Protein AF-A0A372JJS9-F1 (afdb_monomer)

Sequence (100 aa):
MTTGIDEIDWGSLQDAYGPADGFPRLLAAVTAPDPGVREEAVHELFGTVHHQGTLYSSTPHAVPFLARPRRPTPSRSSPAPPPTPPPRRGNARAWSTCSP

Organism: NCBI:txid2293572

Foldseek 3Di:
DDDDPVNDPQQVWAWPVGRRPCLSVLLVQCLDPDPVSNVVSVVVVCCGQAPPRDGIRCNVVCVVSVPDDRDDDPPPPDPDDPPDDPPPPDDDDDDDDDDD

Solvent-accessible surface area (backbone atoms only — not comparable to full-atom values): 6500 Å² total; per-residue (Å²): 135,85,81,55,78,86,74,54,70,37,63,84,24,34,36,67,87,41,60,28,64,61,48,62,61,33,63,54,30,51,67,43,89,51,65,66,58,17,52,52,24,46,52,54,48,48,49,34,38,47,42,98,90,43,76,34,72,40,33,76,72,47,46,69,71,70,70,49,83,78,74,82,75,78,76,79,72,73,76,76,77,76,78,80,75,76,81,76,91,72,79,94,76,88,85,82,88,82,82,136

Structure (mmCIF, N/CA/C/O backbone):
data_AF-A0A372JJS9-F1
#
_entry.id   AF-A0A372JJS9-F1
#
loop_
_atom_site.group_PDB
_atom_site.id
_atom_site.type_symbol
_atom_site.label_atom_id
_atom_site.label_alt_id
_atom_site.label_comp_id
_atom_site.label_asym_id
_atom_site.label_entity_id
_atom_site.label_seq_id
_atom_site.pdbx_PDB_ins_code
_atom_site.Cartn_x
_atom_site.Cartn_y
_atom_site.Cartn_z
_atom_site.occupancy
_atom_site.B_iso_or_equiv
_atom_site.auth_seq_id
_atom_site.auth_comp_id
_atom_site.auth_asym_id
_atom_site.auth_atom_id
_atom_site.pdbx_PDB_model_num
ATOM 1 N N . MET A 1 1 ? 7.965 -11.530 15.309 1.00 47.69 1 MET A N 1
ATOM 2 C CA . MET A 1 1 ? 7.183 -12.396 14.405 1.00 47.69 1 MET A CA 1
ATOM 3 C C . MET A 1 1 ? 6.875 -11.567 13.172 1.00 47.69 1 MET A C 1
ATOM 5 O O . MET A 1 1 ? 6.421 -10.445 13.339 1.00 47.69 1 MET A O 1
ATOM 9 N N . THR A 1 2 ? 7.235 -12.027 11.976 1.00 55.84 2 THR A N 1
ATOM 10 C CA . THR A 1 2 ? 6.853 -11.363 10.718 1.00 55.84 2 THR A CA 1
ATOM 11 C C . THR A 1 2 ? 5.543 -11.978 10.266 1.00 55.84 2 THR A C 1
ATOM 13 O O . THR A 1 2 ? 5.551 -13.143 9.888 1.00 55.84 2 THR A O 1
ATOM 16 N N . THR A 1 3 ? 4.455 -11.219 10.347 1.00 73.50 3 THR A N 1
ATOM 17 C CA . THR A 1 3 ? 3.163 -11.602 9.771 1.00 73.50 3 THR A CA 1
ATOM 18 C C . THR A 1 3 ? 3.294 -11.661 8.252 1.00 73.50 3 THR A C 1
ATOM 20 O O . THR A 1 3 ? 3.867 -10.752 7.638 1.00 73.50 3 THR A O 1
ATOM 23 N N . GLY A 1 4 ? 2.831 -12.757 7.659 1.00 81.81 4 GLY A N 1
ATOM 24 C CA . GLY A 1 4 ? 2.754 -12.922 6.209 1.00 81.81 4 GLY A CA 1
ATOM 25 C C . GLY A 1 4 ? 1.731 -11.968 5.594 1.00 81.81 4 GLY A C 1
ATOM 26 O O . GLY A 1 4 ? 0.772 -11.568 6.245 1.00 81.81 4 GLY A O 1
ATOM 27 N N . ILE A 1 5 ? 1.918 -11.593 4.327 1.00 88.06 5 ILE A N 1
ATOM 28 C CA . ILE A 1 5 ? 0.983 -10.691 3.637 1.00 88.06 5 ILE A CA 1
ATOM 29 C C . ILE A 1 5 ? -0.436 -11.274 3.553 1.00 88.06 5 ILE A C 1
ATOM 31 O O . ILE A 1 5 ? -1.404 -10.528 3.645 1.00 88.06 5 ILE A O 1
ATOM 35 N N . ASP A 1 6 ? -0.543 -12.599 3.463 1.00 87.94 6 ASP A N 1
ATOM 36 C CA . ASP A 1 6 ? -1.804 -13.341 3.369 1.00 87.94 6 ASP A CA 1
ATOM 37 C C . ASP A 1 6 ? -2.439 -13.641 4.742 1.00 87.94 6 ASP A C 1
ATOM 39 O O . ASP A 1 6 ? -3.534 -14.189 4.813 1.00 87.94 6 ASP A O 1
ATOM 43 N N . GLU A 1 7 ? -1.760 -13.309 5.846 1.00 90.38 7 GLU A N 1
ATOM 44 C CA . GLU A 1 7 ? -2.257 -13.537 7.214 1.00 90.38 7 GLU A CA 1
ATOM 45 C C . GLU A 1 7 ? -3.106 -12.367 7.739 1.00 90.38 7 GLU A C 1
ATOM 47 O O . GLU A 1 7 ? -3.707 -12.461 8.809 1.00 90.38 7 GLU A O 1
ATOM 52 N N . ILE A 1 8 ? -3.139 -11.252 7.007 1.00 92.44 8 ILE A N 1
ATOM 53 C CA . ILE A 1 8 ? -3.892 -10.049 7.359 1.00 92.44 8 ILE A CA 1
ATOM 54 C C . ILE A 1 8 ? -5.218 -10.077 6.594 1.00 92.44 8 ILE A C 1
ATOM 56 O O . ILE A 1 8 ? -5.228 -10.197 5.370 1.00 92.44 8 ILE A O 1
ATOM 60 N N . ASP A 1 9 ? -6.337 -9.930 7.305 1.00 94.50 9 ASP A N 1
ATOM 61 C CA . ASP A 1 9 ? -7.658 -9.762 6.691 1.00 94.50 9 ASP A CA 1
ATOM 62 C C . ASP A 1 9 ? -7.811 -8.337 6.140 1.00 94.50 9 ASP A C 1
ATOM 64 O O . ASP A 1 9 ? -8.393 -7.452 6.773 1.00 94.50 9 ASP A O 1
ATOM 68 N N . TRP A 1 10 ? -7.234 -8.099 4.963 1.00 94.06 10 TRP A N 1
ATOM 69 C CA . TRP A 1 10 ? -7.235 -6.789 4.312 1.00 94.06 10 TRP A CA 1
ATOM 70 C C . TRP A 1 10 ? -8.639 -6.272 3.986 1.00 94.06 10 TRP A C 1
ATOM 72 O O . TRP A 1 10 ? -8.852 -5.062 4.041 1.00 94.06 10 TRP A O 1
ATOM 82 N N . GLY A 1 11 ? -9.603 -7.158 3.726 1.00 93.56 11 GLY A N 1
ATOM 83 C CA . GLY A 1 11 ? -10.988 -6.772 3.437 1.00 93.56 11 GLY A CA 1
ATOM 84 C C . GLY A 1 11 ? -11.725 -6.193 4.644 1.00 93.56 11 GLY A C 1
ATOM 85 O O . GLY A 1 11 ? -12.663 -5.411 4.489 1.00 93.56 11 GLY A O 1
ATOM 86 N N . SER A 1 12 ? -11.268 -6.509 5.860 1.00 95.12 12 SER A N 1
ATOM 87 C CA . SER A 1 12 ? -11.758 -5.876 7.091 1.00 95.12 12 SER A CA 1
ATOM 88 C C . SER A 1 12 ? -11.161 -4.485 7.352 1.00 95.12 12 SER A C 1
ATOM 90 O O . SER A 1 12 ? -11.690 -3.719 8.164 1.00 95.12 12 SER A O 1
ATOM 92 N N . LEU A 1 13 ? -10.060 -4.140 6.678 1.00 95.06 13 LEU A N 1
ATOM 93 C CA . LEU A 1 13 ? -9.375 -2.856 6.811 1.00 95.06 13 LEU A CA 1
ATOM 94 C C . LEU A 1 13 ? -9.898 -1.858 5.774 1.00 95.06 13 LEU A C 1
ATOM 96 O O . LEU A 1 13 ? -10.499 -2.226 4.771 1.00 95.06 13 LEU A O 1
ATOM 100 N N . GLN A 1 14 ? -9.668 -0.574 6.027 1.00 93.44 14 GLN A N 1
ATOM 101 C CA . GLN A 1 14 ? -10.047 0.511 5.129 1.00 93.44 14 GLN A CA 1
ATOM 102 C C . GLN A 1 14 ? -8.804 1.194 4.569 1.00 93.44 14 GLN A C 1
ATOM 104 O O . GLN A 1 14 ? -7.757 1.247 5.224 1.00 93.44 14 GLN A O 1
ATOM 109 N N . ASP A 1 15 ? -8.947 1.735 3.372 1.00 91.31 15 ASP A N 1
ATOM 110 C CA . ASP A 1 15 ? -8.041 2.660 2.713 1.00 91.31 15 ASP A CA 1
ATOM 111 C C . ASP A 1 15 ? -8.811 3.907 2.238 1.00 91.31 15 ASP A C 1
ATOM 113 O O . ASP A 1 15 ? -9.967 4.125 2.614 1.00 91.31 15 ASP A O 1
ATOM 117 N N . ALA A 1 16 ? -8.168 4.757 1.439 1.00 89.00 16 ALA A N 1
ATOM 118 C CA . ALA A 1 16 ? -8.774 5.982 0.925 1.00 89.00 16 ALA A CA 1
ATOM 119 C C . ALA A 1 16 ? -10.031 5.794 0.058 1.00 89.00 16 ALA A C 1
ATOM 121 O O . ALA A 1 16 ? -10.810 6.741 -0.085 1.00 89.00 16 ALA A O 1
ATOM 122 N N . TYR A 1 17 ? -10.229 4.611 -0.518 1.00 87.69 17 TYR A N 1
ATOM 123 C CA . TYR A 1 17 ? -11.278 4.318 -1.490 1.00 87.69 17 TYR A CA 1
ATOM 124 C C . TYR A 1 17 ? -12.240 3.210 -1.039 1.00 87.69 17 TYR A C 1
ATOM 126 O O . TYR A 1 17 ? -13.244 2.981 -1.715 1.00 87.69 17 TYR A O 1
ATOM 134 N N . GLY A 1 18 ? -11.990 2.560 0.100 1.00 90.31 18 GLY A N 1
ATOM 135 C CA . GLY A 1 18 ? -12.884 1.568 0.693 1.00 90.31 18 GLY A CA 1
ATOM 136 C C . GLY A 1 18 ? -12.124 0.412 1.346 1.00 90.31 18 GLY A C 1
ATOM 137 O O . GLY A 1 18 ? -11.085 0.639 1.965 1.00 90.31 18 GLY A O 1
ATOM 138 N N . PRO A 1 19 ? -12.635 -0.831 1.265 1.00 93.38 19 PRO A N 1
ATOM 139 C CA . PRO A 1 19 ? -11.917 -2.011 1.738 1.00 93.38 19 PRO A CA 1
ATOM 140 C C . PRO A 1 19 ? -10.521 -2.142 1.115 1.00 93.38 19 PRO A C 1
ATOM 142 O O . PRO A 1 19 ? -10.350 -1.971 -0.091 1.00 93.38 19 PRO A O 1
ATOM 145 N N . ALA A 1 20 ? -9.527 -2.505 1.925 1.00 94.44 20 ALA A N 1
ATOM 146 C CA . ALA A 1 20 ? -8.122 -2.555 1.512 1.00 94.44 20 ALA A CA 1
ATOM 147 C C . ALA A 1 20 ? -7.738 -3.837 0.735 1.00 94.44 20 ALA A C 1
ATOM 149 O O . ALA A 1 20 ? -6.568 -4.224 0.712 1.00 94.44 20 ALA A O 1
ATOM 150 N N . ASP A 1 21 ? -8.687 -4.491 0.057 1.00 92.50 21 ASP A N 1
ATOM 151 C CA . ASP A 1 21 ? -8.503 -5.765 -0.664 1.00 92.50 21 ASP A CA 1
ATOM 152 C C . ASP A 1 21 ? -7.378 -5.726 -1.717 1.00 92.50 21 ASP A C 1
ATOM 154 O O . ASP A 1 21 ? -6.804 -6.752 -2.085 1.00 92.50 21 ASP A O 1
ATOM 158 N N . GLY A 1 22 ? -7.035 -4.532 -2.212 1.00 91.25 22 GLY A N 1
ATOM 159 C CA . GLY A 1 22 ? -5.963 -4.322 -3.185 1.00 91.25 22 GLY A CA 1
ATOM 160 C C . GLY A 1 22 ? -4.541 -4.386 -2.612 1.00 91.25 22 GLY A C 1
ATOM 161 O O . GLY A 1 22 ? -3.583 -4.507 -3.384 1.00 91.25 22 GLY A O 1
ATOM 162 N N . PHE A 1 23 ? -4.369 -4.324 -1.289 1.00 92.44 23 PHE A N 1
ATOM 163 C CA . PHE A 1 23 ? -3.054 -4.215 -0.645 1.00 92.44 23 PHE A CA 1
ATOM 164 C C . PHE A 1 23 ? -2.115 -5.395 -0.923 1.00 92.44 23 PHE A C 1
ATOM 166 O O . PHE A 1 23 ? -0.952 -5.130 -1.244 1.00 92.44 23 PHE A O 1
ATOM 173 N N . PRO A 1 24 ? -2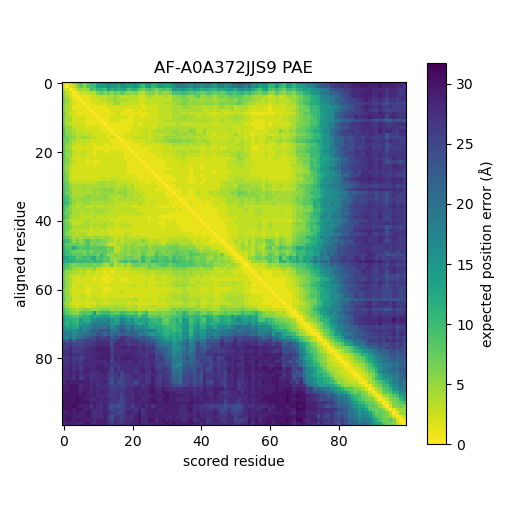.563 -6.668 -0.889 1.00 92.62 24 PRO A N 1
ATOM 174 C CA . PRO A 1 24 ? -1.718 -7.806 -1.247 1.00 92.62 24 PRO A CA 1
ATOM 175 C C . PRO A 1 24 ? -1.041 -7.657 -2.613 1.00 92.62 24 PRO A C 1
ATOM 177 O O . PRO A 1 24 ? 0.174 -7.827 -2.745 1.00 92.62 24 PRO A O 1
ATOM 180 N N . ARG A 1 25 ? -1.820 -7.259 -3.629 1.00 92.44 25 ARG A N 1
ATOM 181 C CA . ARG A 1 25 ? -1.335 -7.031 -4.998 1.00 92.44 25 ARG A CA 1
ATOM 182 C C . ARG A 1 25 ? -0.325 -5.886 -5.042 1.00 92.44 25 ARG A C 1
ATOM 184 O O . ARG A 1 25 ? 0.740 -6.038 -5.639 1.00 92.44 25 ARG A O 1
ATOM 191 N N . LEU A 1 26 ? -0.656 -4.756 -4.418 1.00 92.38 26 LEU A N 1
ATOM 192 C CA . LEU A 1 26 ? 0.184 -3.556 -4.414 1.00 92.38 26 LEU A CA 1
ATOM 193 C C . LEU A 1 26 ? 1.533 -3.811 -3.738 1.00 92.38 26 LEU A C 1
ATOM 195 O O . LEU A 1 26 ? 2.581 -3.548 -4.322 1.00 92.38 26 LEU A O 1
ATOM 199 N N . LEU A 1 27 ? 1.525 -4.386 -2.537 1.00 91.25 27 LEU A N 1
ATOM 200 C CA . LEU A 1 27 ? 2.737 -4.682 -1.771 1.00 91.25 27 LEU A CA 1
ATOM 201 C C . LEU A 1 27 ? 3.635 -5.711 -2.476 1.00 91.25 27 LEU A C 1
ATOM 203 O O . LEU A 1 27 ? 4.860 -5.579 -2.438 1.00 91.25 27 LEU A O 1
ATOM 207 N N . ALA A 1 28 ? 3.058 -6.695 -3.174 1.00 89.75 28 ALA A N 1
ATOM 208 C CA . ALA A 1 28 ? 3.828 -7.592 -4.033 1.00 89.75 28 ALA A CA 1
ATOM 209 C C . ALA A 1 28 ? 4.467 -6.830 -5.211 1.00 89.75 28 ALA A C 1
ATOM 211 O O . ALA A 1 28 ? 5.666 -6.978 -5.472 1.00 89.75 28 ALA A O 1
ATOM 212 N N . ALA A 1 29 ? 3.699 -5.965 -5.880 1.00 90.69 29 ALA A N 1
ATOM 213 C CA . ALA A 1 29 ? 4.148 -5.186 -7.033 1.00 90.69 29 ALA A CA 1
ATOM 214 C C . ALA A 1 29 ? 5.242 -4.155 -6.690 1.00 90.69 29 ALA A C 1
ATOM 216 O O . ALA A 1 29 ? 6.160 -3.955 -7.487 1.00 90.69 29 ALA A O 1
ATOM 217 N N . VAL A 1 30 ? 5.259 -3.601 -5.471 1.00 89.69 30 VAL A N 1
ATOM 218 C CA . VAL A 1 30 ? 6.363 -2.749 -4.970 1.00 89.69 30 VAL A CA 1
ATOM 219 C C . VAL A 1 30 ? 7.718 -3.480 -5.007 1.00 89.69 30 VAL A C 1
ATOM 221 O O . VAL A 1 30 ? 8.777 -2.856 -5.133 1.00 89.69 30 VAL A O 1
ATOM 224 N N . THR A 1 31 ? 7.717 -4.815 -4.957 1.00 86.12 31 THR A N 1
ATOM 225 C CA . THR A 1 31 ? 8.935 -5.638 -5.039 1.00 86.12 31 THR A CA 1
ATOM 226 C C . THR A 1 31 ? 9.213 -6.217 -6.430 1.00 86.12 31 THR A C 1
ATOM 228 O O . THR A 1 31 ? 10.227 -6.897 -6.607 1.00 86.12 31 THR A O 1
ATOM 231 N N . ALA A 1 32 ? 8.379 -5.917 -7.434 1.00 87.38 32 ALA A N 1
ATOM 232 C CA . ALA A 1 32 ? 8.494 -6.468 -8.783 1.00 87.38 32 ALA A CA 1
ATOM 233 C C . ALA A 1 32 ? 9.858 -6.158 -9.433 1.00 87.38 32 ALA A C 1
ATOM 235 O O . ALA A 1 32 ? 10.445 -5.102 -9.187 1.00 87.38 32 ALA A O 1
ATOM 236 N N . PRO A 1 33 ? 10.412 -7.048 -10.276 1.00 85.00 33 PRO A N 1
ATOM 237 C CA . PRO A 1 33 ? 11.679 -6.787 -10.958 1.00 85.00 33 PRO A CA 1
ATOM 238 C C . PRO A 1 33 ? 11.573 -5.595 -11.916 1.00 85.00 33 PRO A C 1
ATOM 240 O O . PRO A 1 33 ? 12.503 -4.788 -11.983 1.00 85.00 33 PRO A O 1
ATOM 243 N N . ASP A 1 34 ? 10.430 -5.455 -12.586 1.00 90.00 34 ASP A N 1
ATOM 244 C CA . ASP A 1 34 ? 10.155 -4.369 -13.517 1.00 90.00 34 ASP A CA 1
ATOM 245 C C . ASP A 1 34 ? 10.068 -3.008 -12.789 1.00 90.00 34 ASP A C 1
ATOM 247 O O . ASP A 1 34 ? 9.333 -2.876 -11.806 1.00 90.00 34 ASP A O 1
ATOM 251 N N . PRO A 1 35 ? 10.857 -1.998 -13.199 1.00 87.38 35 PRO A N 1
ATOM 252 C CA . PRO A 1 35 ? 10.842 -0.684 -12.567 1.00 87.38 35 PRO A CA 1
ATOM 253 C C . PRO A 1 35 ? 9.532 0.080 -12.778 1.00 87.38 35 PRO A C 1
ATOM 255 O O . PRO A 1 35 ? 9.107 0.729 -11.828 1.00 87.38 35 PRO A O 1
ATOM 258 N N . GLY A 1 36 ? 8.872 -0.045 -13.932 1.00 91.31 36 GLY A N 1
ATOM 259 C CA . GLY A 1 36 ? 7.608 0.645 -14.206 1.00 91.31 36 GLY A CA 1
ATOM 260 C C . GLY A 1 36 ? 6.475 0.130 -13.322 1.00 91.31 36 GLY A C 1
ATOM 261 O O . GLY A 1 36 ? 5.821 0.916 -12.644 1.00 91.31 36 GLY A O 1
ATOM 262 N N . VAL A 1 37 ? 6.329 -1.195 -13.225 1.00 90.06 37 VAL A N 1
ATOM 263 C CA . VAL A 1 37 ? 5.352 -1.845 -12.328 1.00 90.06 37 VAL A CA 1
ATOM 264 C C . VAL A 1 37 ? 5.569 -1.424 -10.875 1.00 90.06 37 VAL A C 1
ATOM 266 O O . VAL A 1 37 ? 4.617 -1.177 -10.139 1.00 90.06 37 VAL A O 1
ATOM 269 N N . ARG A 1 38 ? 6.830 -1.333 -10.445 1.00 91.00 38 ARG A N 1
ATOM 270 C CA . ARG A 1 38 ? 7.165 -0.902 -9.085 1.00 91.00 38 ARG A CA 1
ATO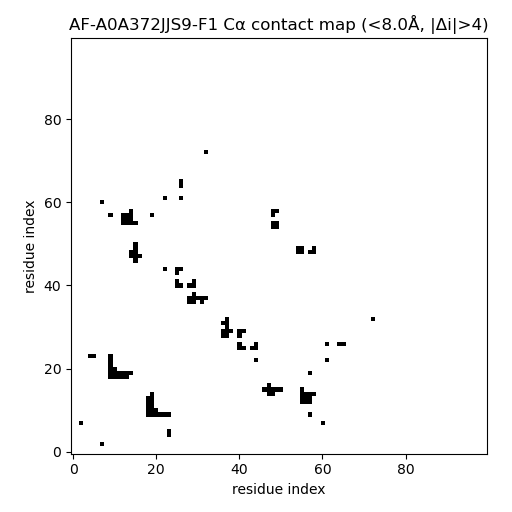M 271 C C . ARG A 1 38 ? 6.826 0.569 -8.848 1.00 91.00 38 ARG A C 1
ATOM 273 O O . ARG A 1 38 ? 6.310 0.885 -7.783 1.00 91.00 38 ARG A O 1
ATOM 280 N N . GLU A 1 39 ? 7.150 1.456 -9.782 1.00 88.50 39 GLU A N 1
ATOM 281 C CA . GLU A 1 39 ? 6.861 2.891 -9.659 1.00 88.50 39 GLU A CA 1
ATOM 282 C C . GLU A 1 39 ? 5.353 3.152 -9.594 1.00 88.50 39 GLU A C 1
ATOM 284 O O . GLU A 1 39 ? 4.898 3.869 -8.701 1.00 88.50 39 GLU A O 1
ATOM 289 N N . GLU A 1 40 ? 4.582 2.499 -10.463 1.00 91.00 40 GLU A N 1
ATOM 290 C CA . GLU A 1 40 ? 3.118 2.548 -10.453 1.00 91.00 40 GLU A CA 1
ATOM 291 C C . GLU A 1 40 ? 2.550 2.019 -9.130 1.00 91.00 40 GLU A C 1
ATOM 293 O O . GLU A 1 40 ?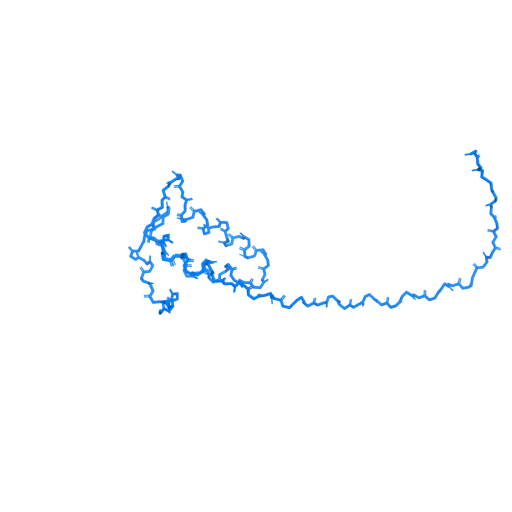 1.765 2.701 -8.476 1.00 91.00 40 GLU A O 1
ATOM 298 N N . ALA A 1 41 ? 3.021 0.861 -8.660 1.00 92.44 41 ALA A N 1
ATOM 299 C CA . ALA A 1 41 ? 2.562 0.280 -7.401 1.00 92.44 41 ALA A CA 1
ATOM 300 C C . ALA A 1 41 ? 2.884 1.152 -6.179 1.00 92.44 41 ALA A C 1
ATOM 302 O O . ALA A 1 41 ? 2.073 1.244 -5.260 1.00 92.44 41 ALA A O 1
ATOM 303 N N . VAL A 1 42 ? 4.054 1.801 -6.151 1.00 89.69 42 VAL A N 1
ATOM 304 C CA . VAL A 1 42 ? 4.409 2.754 -5.086 1.00 89.69 42 VAL A CA 1
ATOM 305 C C . VAL A 1 42 ? 3.483 3.967 -5.123 1.00 89.69 42 VAL A C 1
ATOM 307 O O . VAL A 1 42 ? 3.036 4.413 -4.066 1.00 89.69 42 VAL A O 1
ATOM 310 N N . HIS A 1 43 ? 3.183 4.491 -6.313 1.00 89.94 43 HIS A N 1
ATOM 311 C CA . HIS A 1 43 ? 2.267 5.616 -6.474 1.00 89.94 43 HIS A CA 1
ATOM 312 C C . HIS A 1 43 ? 0.850 5.267 -6.000 1.00 89.94 43 HIS A C 1
ATOM 314 O O . HIS A 1 43 ? 0.298 5.986 -5.164 1.00 89.94 43 HIS A O 1
ATOM 320 N N . GLU A 1 44 ? 0.297 4.144 -6.469 1.00 90.06 44 GLU A N 1
ATOM 321 C CA . GLU A 1 44 ? -1.024 3.655 -6.057 1.00 90.06 44 GLU A CA 1
ATOM 322 C C . GLU A 1 44 ? -1.081 3.433 -4.540 1.00 90.06 44 GLU A C 1
ATOM 324 O O . GLU A 1 44 ? -1.969 3.959 -3.871 1.00 90.06 44 GLU A O 1
ATOM 329 N N . LEU A 1 45 ? -0.101 2.724 -3.970 1.00 88.62 45 LEU A N 1
ATOM 330 C CA . LEU A 1 45 ? -0.068 2.425 -2.538 1.00 88.62 45 LEU A CA 1
ATOM 331 C C . LEU A 1 45 ? 0.040 3.689 -1.677 1.00 88.62 45 LEU A C 1
ATOM 333 O O . LEU A 1 45 ? -0.586 3.763 -0.624 1.00 88.62 45 LEU A O 1
ATOM 337 N N . PHE A 1 46 ? 0.816 4.692 -2.098 1.00 84.56 46 PHE A N 1
ATOM 338 C CA . PHE A 1 46 ? 0.917 5.947 -1.351 1.00 84.56 46 PHE A CA 1
ATOM 339 C C . PHE A 1 46 ? -0.417 6.708 -1.340 1.00 84.56 46 PHE A C 1
ATOM 341 O O . PHE A 1 46 ? -0.796 7.262 -0.308 1.00 84.56 46 PHE A O 1
ATOM 348 N N . GLY A 1 47 ? -1.147 6.689 -2.460 1.00 82.25 47 GLY A N 1
ATOM 349 C CA . GLY A 1 47 ? -2.474 7.296 -2.571 1.00 82.25 47 GLY A CA 1
ATOM 350 C C . GLY A 1 47 ? -3.537 6.615 -1.705 1.00 82.25 47 GLY A C 1
ATOM 351 O O . GLY A 1 47 ? -4.418 7.297 -1.187 1.00 82.25 47 GLY A O 1
ATOM 352 N N . THR A 1 48 ? -3.440 5.298 -1.495 1.00 80.62 48 THR A N 1
ATOM 353 C CA . THR A 1 48 ? -4.406 4.544 -0.677 1.00 80.62 48 THR A CA 1
ATOM 354 C C . THR A 1 48 ? -4.126 4.638 0.826 1.00 80.62 48 THR A C 1
ATOM 356 O O . THR A 1 48 ? -5.067 4.733 1.612 1.00 80.62 48 THR A O 1
ATOM 359 N N . VAL A 1 49 ? -2.853 4.649 1.250 1.00 77.50 49 VAL A N 1
ATOM 360 C CA . VAL A 1 49 ? -2.471 4.701 2.682 1.00 77.50 49 VAL A CA 1
ATOM 361 C C . VAL A 1 49 ? -2.484 6.105 3.282 1.00 77.50 49 VAL A C 1
ATOM 363 O O . VAL A 1 49 ? -2.527 6.237 4.508 1.00 77.50 49 VAL A O 1
ATOM 366 N N . HIS A 1 50 ? -2.392 7.137 2.443 1.00 74.94 50 HIS A N 1
ATOM 367 C CA . HIS A 1 50 ? -2.377 8.532 2.857 1.00 74.94 5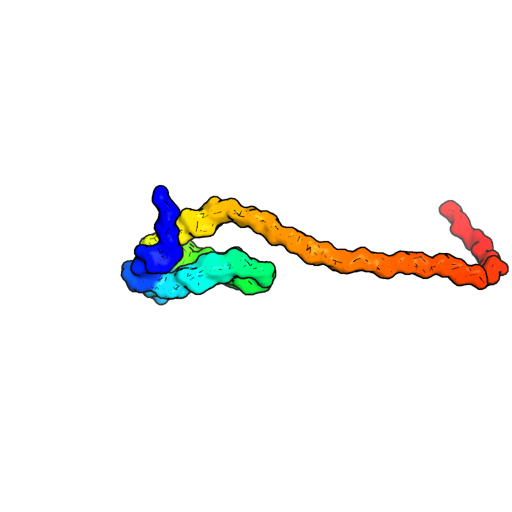0 HIS A CA 1
ATOM 368 C C . HIS A 1 50 ? -3.111 9.389 1.824 1.00 74.94 50 HIS A C 1
ATOM 370 O O . HIS A 1 50 ? -2.568 9.771 0.786 1.00 74.94 50 HIS A O 1
ATOM 376 N N . HIS A 1 51 ? -4.344 9.755 2.159 1.00 79.75 51 HIS A N 1
ATOM 377 C CA . HIS A 1 51 ? -5.161 10.631 1.333 1.00 79.75 51 HIS A CA 1
ATOM 378 C C . HIS A 1 51 ? -5.667 11.800 2.178 1.00 79.75 51 HIS A C 1
ATOM 380 O O . HIS A 1 51 ? -6.182 11.614 3.279 1.00 79.75 51 HIS A O 1
ATOM 386 N N . GLN A 1 52 ? -5.458 13.026 1.688 1.00 82.25 52 GLN A N 1
ATOM 387 C CA . GLN A 1 52 ? -5.902 14.272 2.336 1.00 82.25 52 GLN A CA 1
ATOM 388 C C . GLN A 1 52 ? -5.491 14.412 3.820 1.00 82.25 52 GLN A C 1
ATOM 390 O O . GLN A 1 52 ? -6.221 14.986 4.623 1.00 82.25 52 GLN A O 1
ATOM 395 N N . GLY A 1 53 ? -4.318 13.890 4.198 1.00 78.94 53 GLY A N 1
ATOM 396 C CA . GLY A 1 53 ? -3.808 13.975 5.572 1.00 78.94 53 GLY A CA 1
ATOM 397 C C . GLY A 1 53 ? -4.403 12.954 6.549 1.00 78.94 53 GLY A C 1
ATOM 398 O O . GLY A 1 53 ? -4.139 13.048 7.745 1.00 78.94 53 GLY A O 1
ATOM 399 N N . THR A 1 54 ? -5.182 11.982 6.066 1.00 81.88 54 THR A N 1
ATOM 400 C CA . THR A 1 54 ? -5.750 10.900 6.885 1.00 81.88 54 THR A CA 1
ATOM 401 C C . THR A 1 54 ? -4.947 9.614 6.707 1.00 81.88 54 THR A C 1
ATOM 403 O O . THR A 1 54 ? -4.606 9.240 5.584 1.00 81.88 54 THR A O 1
ATOM 406 N N . LEU A 1 55 ? -4.654 8.935 7.822 1.00 87.62 55 LEU A N 1
ATOM 407 C CA . LEU A 1 55 ? -4.145 7.562 7.834 1.00 87.62 55 LEU A CA 1
ATOM 408 C C . LEU A 1 55 ? -5.304 6.597 8.076 1.00 87.62 55 LEU A C 1
ATOM 410 O O . LEU A 1 55 ? -6.181 6.874 8.896 1.00 87.62 55 LEU A O 1
ATOM 414 N N . TYR A 1 56 ? -5.280 5.456 7.399 1.00 88.69 56 TYR A N 1
ATOM 415 C CA . TYR A 1 56 ? -6.350 4.466 7.448 1.00 88.69 56 TYR A CA 1
ATOM 416 C C . TYR A 1 56 ? -5.930 3.229 8.250 1.00 88.69 56 TYR A C 1
ATOM 418 O O . TYR A 1 56 ? -4.758 3.052 8.590 1.00 88.69 56 TYR A O 1
ATOM 426 N N . SER A 1 57 ? -6.880 2.348 8.578 1.00 92.06 57 SER A N 1
ATOM 427 C CA . SER A 1 57 ? -6.590 1.144 9.374 1.00 92.06 57 SER A CA 1
ATOM 428 C C . SER A 1 57 ? -5.632 0.175 8.668 1.00 92.06 57 SER A C 1
ATOM 430 O O . SER A 1 57 ? -4.901 -0.560 9.334 1.00 92.06 57 SER A O 1
ATOM 432 N N . SER A 1 58 ? -5.555 0.227 7.338 1.00 90.75 58 SER A N 1
ATOM 433 C CA . SER A 1 58 ? -4.566 -0.495 6.527 1.00 90.75 58 SER A CA 1
ATOM 434 C C . SER A 1 58 ? -3.130 0.034 6.666 1.00 90.75 58 SER A C 1
ATOM 436 O O . SER A 1 58 ? -2.178 -0.743 6.568 1.00 90.75 58 SER A O 1
ATOM 438 N N . THR A 1 59 ? -2.937 1.324 6.964 1.00 90.44 59 THR A N 1
ATOM 439 C CA . THR A 1 59 ? -1.617 1.975 7.017 1.00 90.44 59 THR A CA 1
ATOM 440 C C . THR A 1 59 ? -0.629 1.278 7.968 1.00 90.44 59 THR A C 1
ATOM 442 O O . THR A 1 59 ? 0.443 0.888 7.500 1.00 90.44 59 THR A O 1
ATOM 445 N N . PRO A 1 60 ? -0.916 1.068 9.273 1.00 90.38 60 PRO A N 1
ATOM 446 C CA . PRO A 1 60 ? 0.043 0.423 10.177 1.00 90.38 60 PRO A CA 1
ATOM 447 C C . PRO A 1 60 ? 0.379 -1.021 9.771 1.00 90.38 60 PRO A C 1
ATOM 449 O O . PRO A 1 60 ? 1.480 -1.490 10.055 1.00 90.38 60 PRO A O 1
ATOM 452 N N . HIS A 1 61 ? -0.527 -1.702 9.064 1.00 91.19 61 HIS A N 1
ATOM 453 C CA . HIS A 1 61 ? -0.331 -3.065 8.572 1.00 91.19 61 HIS A CA 1
ATOM 454 C C . HIS A 1 61 ? 0.597 -3.119 7.349 1.00 91.19 61 HIS A C 1
ATOM 456 O O . HIS A 1 61 ? 1.318 -4.098 7.172 1.00 91.19 61 HIS A O 1
ATOM 462 N N . ALA A 1 62 ? 0.645 -2.062 6.532 1.00 88.75 62 ALA A N 1
ATOM 463 C CA . ALA A 1 62 ? 1.532 -1.976 5.369 1.00 88.75 62 ALA A CA 1
ATOM 464 C C . ALA A 1 62 ? 2.993 -1.634 5.731 1.00 88.75 62 ALA A C 1
ATOM 466 O O . ALA A 1 62 ? 3.922 -2.045 5.030 1.00 88.75 62 ALA A O 1
ATOM 467 N N . VAL A 1 63 ? 3.224 -0.912 6.836 1.00 88.75 63 VAL A N 1
ATOM 468 C CA . VAL A 1 63 ? 4.556 -0.408 7.234 1.00 88.75 63 VAL A CA 1
ATOM 469 C C . VAL A 1 63 ? 5.639 -1.499 7.313 1.00 88.75 63 VAL A C 1
ATOM 471 O O . VAL A 1 63 ? 6.716 -1.281 6.752 1.00 88.75 63 VAL A O 1
ATOM 474 N N . PRO A 1 64 ? 5.416 -2.678 7.933 1.00 87.81 64 PRO A N 1
ATOM 475 C CA . PRO A 1 64 ? 6.446 -3.717 8.021 1.00 87.81 64 PRO A CA 1
ATOM 476 C C . PRO A 1 64 ? 6.920 -4.242 6.659 1.00 87.81 64 PRO A C 1
ATOM 478 O O . PRO A 1 64 ? 8.084 -4.620 6.516 1.00 87.81 64 PRO A O 1
ATOM 481 N N . PHE A 1 65 ? 6.042 -4.248 5.652 1.00 84.81 65 PHE A N 1
ATOM 482 C CA . PHE A 1 65 ? 6.367 -4.695 4.297 1.00 84.81 65 PHE A CA 1
ATOM 483 C C . PHE A 1 65 ? 7.197 -3.652 3.540 1.00 84.81 65 PHE A C 1
ATOM 485 O O . PHE A 1 65 ? 8.116 -4.014 2.807 1.00 84.81 65 PHE A O 1
ATOM 492 N N . LEU A 1 66 ? 6.932 -2.364 3.778 1.00 82.94 66 LEU A N 1
ATOM 493 C CA . LEU A 1 66 ? 7.671 -1.243 3.186 1.00 82.94 66 LEU A CA 1
ATOM 494 C C . LEU A 1 66 ? 9.035 -1.007 3.841 1.00 82.94 66 LEU A C 1
ATOM 496 O O . LEU A 1 66 ? 9.996 -0.647 3.167 1.00 82.94 66 LEU A O 1
ATOM 500 N N . ALA A 1 67 ? 9.140 -1.241 5.149 1.00 82.81 67 ALA A N 1
ATOM 501 C CA . ALA A 1 67 ? 10.383 -1.082 5.900 1.00 82.81 67 ALA A CA 1
ATOM 502 C C . ALA A 1 67 ? 11.405 -2.201 5.628 1.00 82.81 67 ALA A C 1
ATOM 504 O O . ALA A 1 67 ? 12.530 -2.159 6.136 1.00 82.81 67 ALA A O 1
ATOM 505 N N . ARG A 1 68 ? 11.035 -3.231 4.854 1.00 77.00 68 ARG A N 1
ATOM 506 C CA . ARG A 1 68 ? 11.907 -4.378 4.619 1.00 77.00 68 ARG A CA 1
ATOM 507 C C . ARG A 1 68 ? 13.056 -3.981 3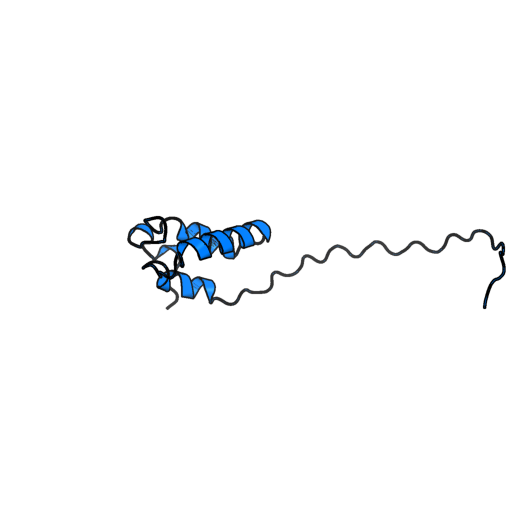.682 1.00 77.00 68 ARG A C 1
ATOM 509 O O . ARG A 1 68 ? 12.806 -3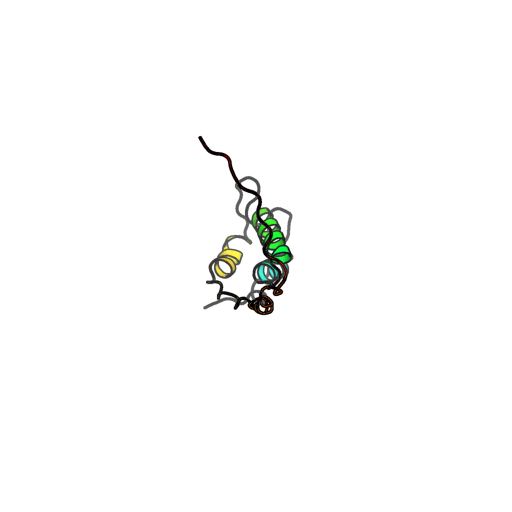.499 2.578 1.00 77.00 68 ARG A O 1
ATOM 516 N N . PRO A 1 69 ? 14.324 -4.205 4.073 1.00 63.31 69 PRO A N 1
ATOM 517 C CA . PRO A 1 69 ? 15.460 -3.819 3.251 1.00 63.31 69 PRO A CA 1
ATOM 518 C C . PRO A 1 69 ? 15.426 -4.556 1.912 1.00 63.31 69 PRO A C 1
ATOM 520 O O . PRO A 1 69 ? 15.460 -5.790 1.850 1.00 63.31 69 PRO A O 1
ATOM 523 N N . ARG A 1 70 ? 15.374 -3.786 0.823 1.00 66.81 70 ARG A N 1
ATOM 524 C CA . ARG A 1 70 ? 15.442 -4.323 -0.533 1.00 66.81 70 ARG A CA 1
ATOM 525 C C . ARG A 1 70 ? 16.858 -4.823 -0.792 1.00 66.81 70 ARG A C 1
ATOM 527 O O . ARG A 1 70 ? 17.818 -4.056 -0.754 1.00 66.81 70 ARG A O 1
ATOM 534 N N . ARG A 1 71 ? 16.994 -6.114 -1.095 1.00 64.94 71 ARG A N 1
ATOM 535 C CA . ARG A 1 71 ? 18.251 -6.635 -1.637 1.00 64.94 71 ARG A CA 1
ATOM 536 C C . ARG A 1 71 ? 18.478 -6.013 -3.018 1.00 64.94 71 ARG A C 1
ATOM 538 O O . ARG A 1 71 ? 17.534 -5.986 -3.812 1.00 64.94 71 ARG A O 1
ATOM 545 N N . PRO A 1 72 ? 19.691 -5.522 -3.324 1.00 57.94 72 PRO A N 1
ATOM 546 C CA . PRO A 1 72 ? 19.996 -5.053 -4.664 1.00 57.94 72 PRO A CA 1
ATOM 547 C C . PRO A 1 72 ? 19.745 -6.198 -5.647 1.00 57.94 72 PRO A C 1
ATOM 549 O O . PRO A 1 72 ? 20.297 -7.289 -5.507 1.00 57.94 72 PRO A O 1
ATOM 552 N N . THR A 1 73 ? 18.870 -5.960 -6.623 1.00 58.19 73 THR A N 1
ATOM 553 C CA . THR A 1 73 ? 18.742 -6.831 -7.790 1.00 58.19 73 THR A CA 1
ATOM 554 C C . THR A 1 73 ? 20.089 -6.805 -8.505 1.00 58.19 73 THR A C 1
ATOM 556 O O . THR A 1 73 ? 20.534 -5.702 -8.840 1.00 58.19 73 THR A O 1
ATOM 559 N N . PRO A 1 74 ? 20.772 -7.949 -8.710 1.00 57.03 74 PRO A N 1
ATOM 560 C CA . PRO A 1 74 ? 22.004 -7.948 -9.478 1.00 57.03 74 PRO A CA 1
ATOM 561 C C . PRO A 1 74 ? 21.680 -7.345 -10.841 1.00 57.03 74 PRO A C 1
ATOM 563 O O . PRO A 1 74 ? 20.792 -7.827 -11.546 1.00 57.03 74 PRO A O 1
ATOM 566 N N . SER A 1 75 ? 22.351 -6.240 -11.169 1.00 62.12 75 SER A N 1
ATOM 567 C CA . SER A 1 75 ? 22.304 -5.686 -12.514 1.00 62.12 75 SER A CA 1
ATOM 568 C C . SER A 1 75 ? 22.658 -6.826 -13.458 1.00 62.12 75 SER A C 1
ATOM 570 O O . SER A 1 75 ? 23.737 -7.412 -13.340 1.00 62.12 75 SER A O 1
ATOM 572 N N . ARG A 1 76 ? 21.748 -7.187 -14.368 1.00 61.78 76 ARG A N 1
ATOM 573 C CA . ARG A 1 76 ? 22.160 -7.962 -15.531 1.00 61.78 76 ARG A CA 1
ATOM 574 C C . ARG A 1 76 ? 23.040 -7.002 -16.312 1.00 61.78 76 ARG A C 1
ATOM 576 O O . ARG A 1 76 ? 22.508 -6.176 -17.047 1.00 61.78 76 ARG A O 1
ATOM 583 N N . SER A 1 77 ? 24.350 -7.045 -16.065 1.00 53.62 77 SER A N 1
ATOM 584 C CA . SER A 1 77 ? 25.325 -6.262 -16.812 1.00 53.62 77 SER A CA 1
ATOM 585 C C . SER A 1 77 ? 24.949 -6.367 -18.283 1.00 53.62 77 SER A C 1
ATOM 587 O O . SER A 1 77 ? 24.848 -7.480 -18.809 1.00 53.62 77 SER A O 1
ATOM 589 N N . SER A 1 78 ? 24.681 -5.228 -18.930 1.00 57.69 78 SER A N 1
ATOM 590 C CA . SER A 1 78 ? 24.653 -5.200 -20.390 1.00 57.69 78 SER A CA 1
ATOM 591 C C . SER A 1 78 ? 25.921 -5.905 -20.869 1.00 57.69 78 SER A C 1
ATOM 593 O O . SER A 1 78 ? 26.987 -5.637 -20.299 1.00 57.69 78 SER A O 1
ATOM 595 N N . PRO A 1 79 ? 25.838 -6.828 -21.846 1.00 65.50 79 PRO A N 1
ATOM 596 C CA . PRO A 1 79 ? 27.044 -7.417 -22.403 1.00 65.50 79 PRO A CA 1
ATOM 597 C C . PRO A 1 79 ? 27.974 -6.273 -22.805 1.00 65.50 79 PRO A C 1
ATOM 599 O O . PRO A 1 79 ? 27.511 -5.262 -23.343 1.00 65.50 79 PRO A O 1
ATOM 602 N N . ALA A 1 80 ? 29.259 -6.402 -22.461 1.00 61.66 80 ALA 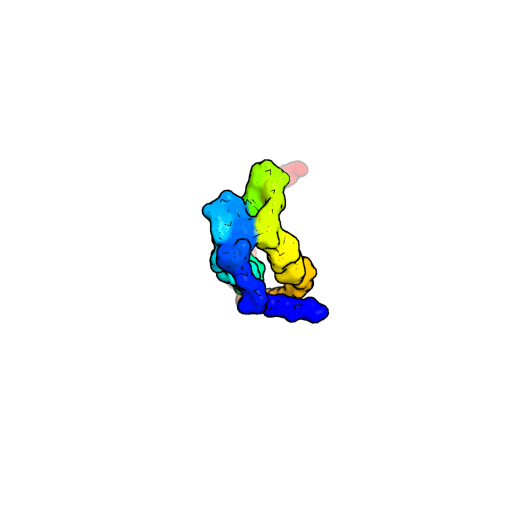A N 1
ATOM 603 C CA . ALA A 1 80 ? 30.258 -5.403 -22.807 1.00 61.66 80 ALA A CA 1
ATOM 604 C C . ALA A 1 80 ? 30.108 -5.043 -24.297 1.00 61.66 80 ALA A C 1
ATOM 606 O O . ALA A 1 80 ? 29.881 -5.952 -25.107 1.00 61.66 80 ALA A O 1
ATOM 607 N N . PRO A 1 81 ? 30.187 -3.751 -24.673 1.00 66.44 81 PRO A N 1
ATOM 608 C CA . PRO A 1 81 ? 30.168 -3.388 -26.082 1.00 66.44 81 PRO A CA 1
ATOM 609 C C . PRO A 1 81 ? 31.265 -4.187 -26.805 1.00 66.44 81 PRO A C 1
ATOM 611 O O . PRO A 1 81 ? 32.323 -4.430 -26.213 1.00 66.44 81 PRO A O 1
ATOM 614 N N . PRO A 1 82 ? 31.030 -4.638 -28.052 1.00 73.50 82 PRO A N 1
ATOM 615 C CA . PRO A 1 82 ? 32.059 -5.342 -28.805 1.00 73.50 82 PRO A CA 1
ATOM 616 C C . PRO A 1 82 ? 33.335 -4.486 -28.846 1.00 73.50 82 PRO A C 1
ATOM 618 O O . PRO A 1 82 ? 33.232 -3.255 -28.876 1.00 73.50 82 PRO A O 1
ATOM 621 N N . PRO A 1 83 ? 34.533 -5.102 -28.825 1.00 78.25 83 PRO A N 1
ATOM 622 C CA . PRO A 1 83 ? 35.779 -4.350 -28.845 1.00 78.25 83 PRO A CA 1
ATOM 623 C C . PRO A 1 83 ? 35.787 -3.404 -30.046 1.00 78.25 83 PRO A C 1
ATOM 625 O O . PRO A 1 83 ? 35.428 -3.799 -31.158 1.00 78.25 83 PRO A O 1
ATOM 628 N N . THR A 1 84 ? 36.187 -2.153 -29.815 1.00 76.19 84 THR A N 1
ATOM 629 C CA . THR A 1 84 ? 36.319 -1.155 -30.877 1.00 76.19 84 THR A CA 1
ATOM 630 C C . THR A 1 84 ? 37.206 -1.733 -31.986 1.00 76.19 84 THR A C 1
ATOM 632 O O . THR A 1 84 ? 38.325 -2.167 -31.689 1.00 76.19 84 THR A O 1
ATOM 635 N N . PRO A 1 85 ? 36.746 -1.781 -33.251 1.00 72.12 85 PRO A N 1
ATOM 636 C CA . PRO A 1 85 ? 37.577 -2.278 -34.337 1.00 72.12 85 PRO A CA 1
ATOM 637 C C . PRO A 1 85 ? 38.833 -1.4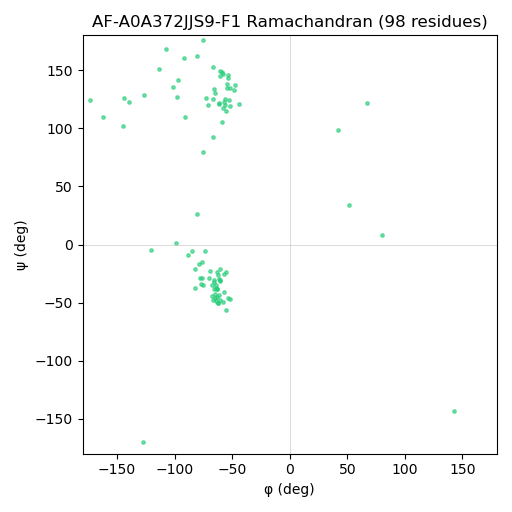01 -34.473 1.00 72.12 85 PRO A C 1
ATOM 639 O O . PRO A 1 85 ? 38.758 -0.188 -34.249 1.00 72.12 85 PRO A O 1
ATOM 642 N N . PRO A 1 86 ? 39.993 -1.980 -34.836 1.00 69.69 86 PRO A N 1
ATOM 643 C CA . PRO A 1 86 ? 41.218 -1.209 -35.005 1.00 69.69 86 PRO A CA 1
ATOM 644 C C . PRO A 1 86 ? 41.021 -0.121 -36.073 1.00 69.69 86 PRO A C 1
ATOM 646 O O . PRO A 1 86 ? 40.264 -0.333 -37.030 1.00 69.69 86 PRO A O 1
ATOM 649 N N . PRO A 1 87 ? 41.704 1.035 -35.952 1.00 62.16 87 PRO A N 1
ATOM 650 C CA . PRO A 1 87 ? 41.604 2.093 -36.947 1.00 62.16 87 PRO A CA 1
ATOM 651 C C . PRO A 1 87 ? 41.967 1.529 -38.322 1.00 62.16 87 PRO A C 1
ATOM 653 O O . PRO A 1 87 ? 43.033 0.933 -38.508 1.00 62.16 87 PRO A O 1
ATOM 656 N N . ARG A 1 88 ? 41.064 1.699 -39.297 1.00 60.28 88 ARG A N 1
ATOM 657 C CA . ARG A 1 88 ? 41.347 1.351 -40.691 1.00 60.28 88 ARG A CA 1
ATOM 658 C C . ARG A 1 88 ? 42.571 2.153 -41.122 1.00 60.28 88 ARG A C 1
ATOM 660 O O . ARG A 1 88 ? 42.528 3.378 -41.147 1.00 60.28 88 ARG A O 1
ATOM 667 N N . ARG A 1 89 ? 43.663 1.463 -41.463 1.00 55.66 89 ARG A N 1
ATOM 668 C CA . ARG A 1 89 ? 44.807 2.086 -42.137 1.00 55.66 89 ARG A CA 1
ATOM 669 C C . ARG A 1 89 ? 44.300 2.688 -43.448 1.00 55.66 89 ARG A C 1
ATOM 671 O O . ARG A 1 89 ? 43.996 1.956 -44.383 1.00 55.66 89 ARG A O 1
ATOM 678 N N . GLY A 1 90 ? 44.181 4.009 -43.492 1.00 42.06 90 GLY A N 1
ATOM 679 C CA . GLY A 1 90 ? 43.703 4.742 -44.655 1.00 42.06 90 GLY A CA 1
ATOM 680 C C . GLY A 1 90 ? 44.085 6.212 -44.561 1.00 42.06 90 GLY A C 1
ATOM 681 O O . GLY A 1 90 ? 43.590 6.915 -43.697 1.00 42.06 90 GLY A O 1
ATOM 682 N N . ASN A 1 91 ? 45.025 6.591 -45.431 1.00 38.50 91 ASN A N 1
ATOM 683 C CA . ASN A 1 91 ? 45.416 7.921 -45.913 1.00 38.50 91 ASN A CA 1
ATOM 684 C C . ASN A 1 91 ? 45.528 9.116 -44.937 1.00 38.50 91 ASN A C 1
ATOM 686 O O . ASN A 1 91 ? 44.620 9.914 -44.744 1.00 38.50 91 ASN A O 1
ATOM 690 N N . ALA A 1 92 ? 46.772 9.378 -44.526 1.00 46.19 92 ALA A N 1
ATOM 691 C CA . ALA A 1 92 ? 47.230 10.721 -44.198 1.00 46.19 92 ALA A CA 1
ATOM 692 C C . ALA A 1 92 ? 46.993 11.683 -45.379 1.00 46.19 92 ALA A C 1
ATOM 694 O O . ALA A 1 92 ? 47.634 11.527 -46.420 1.00 46.19 92 ALA A O 1
ATOM 695 N N . ARG A 1 93 ? 46.127 12.690 -45.211 1.00 39.62 93 ARG A N 1
ATOM 696 C CA . ARG A 1 93 ? 46.219 13.985 -45.908 1.00 39.62 93 ARG A CA 1
ATOM 697 C C . ARG A 1 93 ? 45.771 15.113 -44.977 1.00 39.62 93 ARG A C 1
ATOM 699 O O . ARG A 1 93 ? 44.702 15.068 -44.383 1.00 39.62 93 ARG A O 1
ATOM 706 N N . ALA A 1 94 ? 46.676 16.075 -44.860 1.00 45.44 94 ALA A N 1
ATOM 707 C CA . ALA A 1 94 ? 46.649 17.294 -44.072 1.00 45.44 94 ALA A CA 1
ATOM 708 C C . ALA A 1 94 ? 45.503 18.239 -44.423 1.00 45.44 94 ALA A C 1
ATOM 710 O O . ALA A 1 94 ? 45.224 18.363 -45.607 1.00 45.44 94 ALA A O 1
ATOM 711 N N . TRP A 1 95 ? 45.010 19.000 -43.437 1.00 30.48 95 TRP A N 1
ATOM 712 C CA . TRP A 1 95 ? 44.687 20.424 -43.595 1.00 30.48 95 TRP A CA 1
ATOM 713 C C . TRP A 1 95 ? 45.117 21.169 -42.324 1.00 30.48 95 TRP A C 1
ATOM 715 O O . TRP A 1 95 ? 44.750 20.799 -41.210 1.00 30.48 95 TRP A O 1
ATOM 725 N N . SER A 1 96 ? 45.975 22.165 -42.524 1.00 40.59 96 SER A N 1
ATOM 726 C CA . SER A 1 96 ? 46.569 23.036 -41.514 1.00 40.59 96 SER A CA 1
ATOM 727 C C . SER A 1 96 ? 45.628 24.170 -41.078 1.00 40.59 96 SER A C 1
ATOM 729 O O . SER A 1 96 ? 44.737 24.559 -41.828 1.00 40.59 96 SER A O 1
ATOM 731 N N . THR A 1 97 ? 45.969 24.749 -39.915 1.00 54.66 97 THR A N 1
ATOM 732 C CA . THR A 1 97 ? 45.745 26.135 -39.428 1.00 54.66 97 THR A CA 1
ATOM 733 C C . THR A 1 97 ? 44.324 26.629 -39.138 1.00 54.66 97 THR A C 1
ATOM 735 O O . THR A 1 97 ? 43.517 26.779 -40.044 1.00 54.66 97 THR A O 1
ATOM 738 N N . CYS A 1 98 ? 44.080 27.056 -37.891 1.00 29.77 98 CYS A N 1
ATOM 739 C CA . CYS A 1 98 ? 44.143 28.478 -37.504 1.00 29.77 98 CYS A CA 1
ATOM 740 C C . CYS A 1 98 ? 43.968 28.646 -35.979 1.00 29.77 98 CYS A C 1
ATOM 742 O O . CYS A 1 98 ? 42.974 28.194 -35.417 1.00 29.77 98 CYS A O 1
ATOM 744 N N . SER A 1 99 ? 44.939 29.310 -35.344 1.00 35.94 99 SER A N 1
ATOM 745 C CA . SER A 1 99 ? 44.776 30.071 -34.088 1.00 35.94 99 SER A CA 1
ATOM 746 C C . SER A 1 99 ? 44.046 31.403 -34.397 1.00 35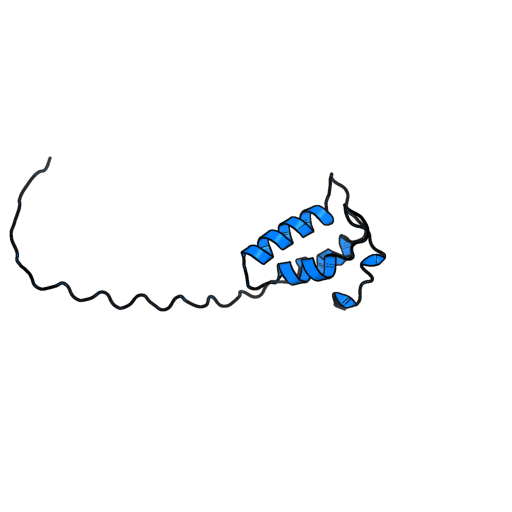.94 99 SER A C 1
ATOM 748 O O . SER A 1 99 ? 43.757 31.650 -35.575 1.00 35.94 99 SER A O 1
ATOM 750 N N . PRO A 1 100 ? 43.700 32.263 -33.419 1.00 57.16 100 PRO A N 1
ATOM 751 C CA . PRO A 1 100 ? 44.601 32.829 -32.403 1.00 57.16 100 PRO A CA 1
ATOM 752 C C . PRO A 1 100 ? 44.496 32.194 -31.012 1.00 57.16 100 PRO A C 1
ATOM 754 O O . PRO A 1 100 ? 43.399 31.720 -30.645 1.00 57.16 100 PRO A O 1
#

pLDDT: mean 77.35, std 17.36, range [29.77, 95.12]

Mean predicted aligned error: 13.13 Å

Secondary structure (DSSP, 8-state):
----GGGS-GGGSB-SSSB-TTHHHHHHHTT-SSHHHHHHHHHHHHHHHEETTEE-TTHHHHHHHHTSPPPPPPP--PPPPPPPPPPP------------

Radius of gyration: 26.37 Å; Cα contacts (8 Å, |Δi|>4): 72; chains: 1; bounding box: 60×46×60 Å